Protein AF-A0A920CSR7-F1 (afdb_monomer)

Secondary structure (DSSP, 8-state):
---HHHHHHHHHHHT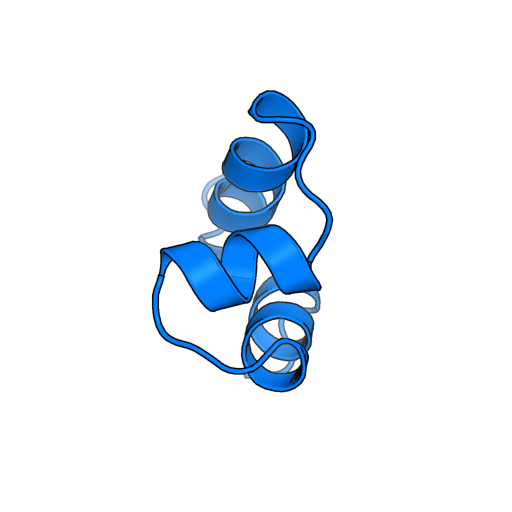T--HHHHHHHTT--HHHHHHHHHT--

Radius of gyration: 9.52 Å; Cα contacts (8 Å, |Δi|>4): 29; chains: 1; bounding box: 21×20×23 Å

Organism: NCBI:txid116718

InterPro domains:
  IPR001387 Cro/C1-type, helix-turn-helix domain [PF12844] (7-41)
  IPR001387 Cro/C1-type, helix-turn-helix domain [PS50943] (8-37)
  IPR001387 Cro/C1-type, helix-turn-helix domain [cd00093] (7-40)
  IPR010982 Lambda repressor-like, DNA-binding domain superfamily [G3DSA:1.10.260.40] (2-41)
  IPR010982 Lambda repressor-like, DNA-binding domain superfamily [SSF47413] (3-40)

pLDDT: mean 90.76, std 11.29, range [52.72, 97.88]

Solvent-accessible surface area (backbone atoms only — not comparable to full-atom values): 2452 Å² total; per-residue (Å²): 143,81,55,67,37,57,53,55,49,46,57,36,54,77,68,71,43,53,64,58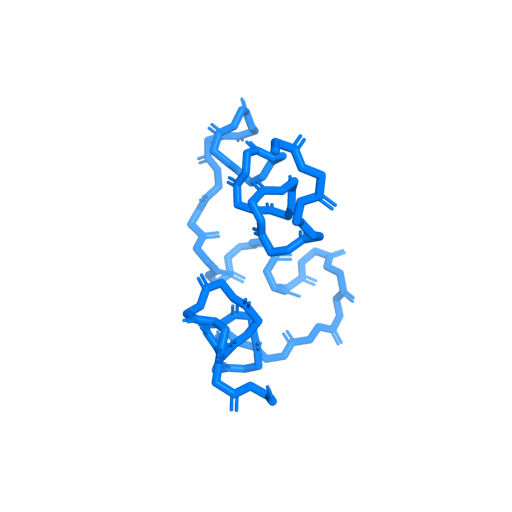,58,46,16,56,74,72,75,47,52,44,65,60,49,50,34,47,59,69,61,74,120

Nearest PDB structures (foldseek):
  5j9i-assembly2_C  TM=9.459E-01  e=2.884E-01  Vibrio cholerae
  3eus-assembly1_B  TM=9.009E-01  e=2.350E-01  Ruegeria pomeroyi
  4pu8-assembly1_B  TM=9.553E-01  e=3.540E-01  Shewanella oneidensis MR-1
  6cf1-assembly1_B  TM=8.510E-01  e=3.088E-01  Proteus vulgaris
  6cf1-assembly1_A  TM=8.629E-01  e=3.790E-01  Proteus vulgaris

Structure (mmCIF, N/CA/C/O backbone):
data_AF-A0A920CSR7-F1
#
_entry.id   AF-A0A920CSR7-F1
#
loop_
_atom_site.group_PDB
_atom_site.id
_atom_site.type_symbol
_atom_site.label_atom_id
_atom_site.label_alt_id
_atom_site.label_comp_id
_atom_site.label_asym_id
_atom_site.label_entity_id
_atom_site.label_seq_id
_atom_site.pdbx_PDB_ins_code
_atom_site.Cartn_x
_atom_site.Cartn_y
_atom_site.Cartn_z
_atom_site.occupancy
_atom_site.B_iso_or_equiv
_atom_site.auth_seq_id
_atom_site.auth_comp_id
_atom_site.auth_asym_id
_atom_site.auth_atom_id
_atom_site.pdbx_PDB_model_num
ATOM 1 N N . MET A 1 1 ? 0.942 9.714 -15.628 1.00 52.72 1 MET A N 1
ATOM 2 C CA . MET A 1 1 ? -0.114 9.697 -14.586 1.00 52.72 1 MET A CA 1
ATOM 3 C C . MET A 1 1 ? -0.904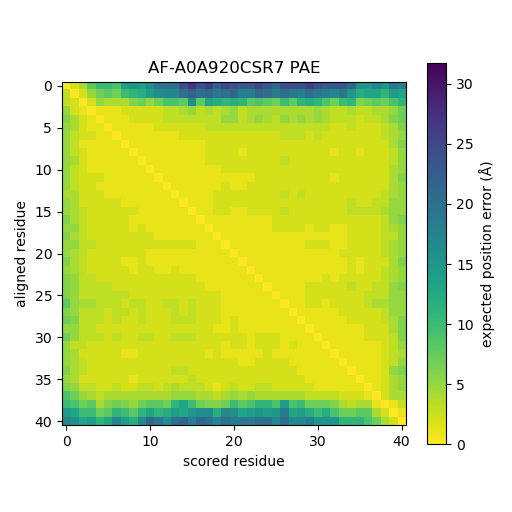 8.373 -14.613 1.00 52.72 1 MET A C 1
ATOM 5 O O . MET A 1 1 ? -2.102 8.367 -14.381 1.00 52.72 1 MET A O 1
ATOM 9 N N . SER A 1 2 ? -0.238 7.242 -14.893 1.00 65.44 2 SER A N 1
ATOM 10 C CA . SER A 1 2 ? -0.848 5.918 -15.146 1.00 65.44 2 SER A CA 1
ATOM 11 C C . SER A 1 2 ? -0.181 4.798 -14.336 1.00 65.44 2 SER A C 1
ATOM 13 O O . SER A 1 2 ? -0.298 3.623 -14.667 1.00 65.44 2 SER A O 1
ATOM 15 N N . ASP A 1 3 ? 0.557 5.159 -13.290 1.00 83.88 3 ASP A N 1
ATOM 16 C CA . ASP A 1 3 ? 1.371 4.215 -12.537 1.00 83.88 3 ASP A CA 1
ATOM 17 C C . ASP A 1 3 ? 0.515 3.516 -11.470 1.00 83.88 3 ASP A C 1
ATOM 19 O O . ASP A 1 3 ? -0.136 4.172 -10.646 1.00 83.88 3 ASP A O 1
ATOM 23 N N . ILE A 1 4 ? 0.475 2.182 -11.510 1.00 87.19 4 ILE A N 1
ATOM 24 C CA . ILE A 1 4 ? -0.395 1.369 -10.655 1.00 87.19 4 ILE A CA 1
ATOM 25 C C . ILE A 1 4 ? -0.092 1.601 -9.172 1.00 87.19 4 ILE A C 1
ATOM 27 O O . ILE A 1 4 ? -1.024 1.693 -8.374 1.00 87.19 4 ILE A O 1
ATOM 31 N N . ARG A 1 5 ? 1.178 1.850 -8.815 1.00 88.81 5 ARG A N 1
ATOM 32 C CA . ARG A 1 5 ? 1.570 2.191 -7.437 1.00 88.81 5 ARG A CA 1
ATOM 33 C C . ARG A 1 5 ? 0.888 3.458 -6.936 1.00 88.81 5 ARG A C 1
ATOM 35 O O . ARG A 1 5 ? 0.500 3.550 -5.774 1.00 88.81 5 ARG A O 1
ATOM 42 N N . PHE A 1 6 ? 0.714 4.438 -7.823 1.00 91.44 6 PHE A N 1
ATOM 43 C CA . PHE A 1 6 ? 0.109 5.717 -7.478 1.00 91.44 6 PHE A CA 1
ATOM 44 C C . PHE A 1 6 ? -1.388 5.543 -7.239 1.00 91.44 6 PHE A C 1
ATOM 46 O O . PHE A 1 6 ? -1.916 6.071 -6.267 1.00 91.44 6 PHE A O 1
ATOM 53 N N . ARG A 1 7 ? -2.054 4.726 -8.065 1.00 92.62 7 ARG A N 1
ATOM 54 C CA . ARG A 1 7 ? -3.472 4.375 -7.893 1.00 92.62 7 ARG A CA 1
ATOM 55 C C . ARG A 1 7 ? -3.712 3.634 -6.579 1.00 92.62 7 ARG A C 1
ATOM 57 O O . ARG A 1 7 ? -4.618 4.001 -5.841 1.00 92.62 7 ARG A O 1
ATOM 64 N N . VAL A 1 8 ? -2.867 2.652 -6.263 1.00 93.62 8 VAL A N 1
ATOM 65 C CA . VAL A 1 8 ? -2.917 1.904 -4.995 1.00 93.62 8 VAL A CA 1
ATOM 66 C C . VAL A 1 8 ? -2.781 2.859 -3.803 1.00 93.62 8 VAL A C 1
ATOM 68 O O . VAL A 1 8 ? -3.614 2.848 -2.895 1.00 93.62 8 VAL A O 1
ATOM 71 N N . LYS A 1 9 ? -1.792 3.760 -3.848 1.00 94.50 9 LYS A N 1
ATOM 72 C CA . LYS A 1 9 ? -1.570 4.765 -2.802 1.00 94.50 9 LYS A CA 1
ATOM 73 C C . LYS A 1 9 ? -2.731 5.756 -2.671 1.00 94.50 9 LYS A C 1
ATOM 75 O O . LYS A 1 9 ? -3.099 6.103 -1.549 1.00 94.50 9 LYS A O 1
ATOM 80 N N . CYS A 1 10 ? -3.308 6.206 -3.786 1.00 95.38 10 CYS A N 1
ATOM 81 C CA . CYS A 1 10 ? -4.468 7.100 -3.801 1.00 95.38 10 CYS A CA 1
ATOM 82 C C . CYS A 1 10 ? -5.683 6.447 -3.144 1.00 95.38 10 CYS A C 1
ATOM 84 O O . CYS A 1 10 ? -6.197 7.007 -2.182 1.00 95.38 10 CYS A O 1
ATOM 86 N N . ILE A 1 11 ? 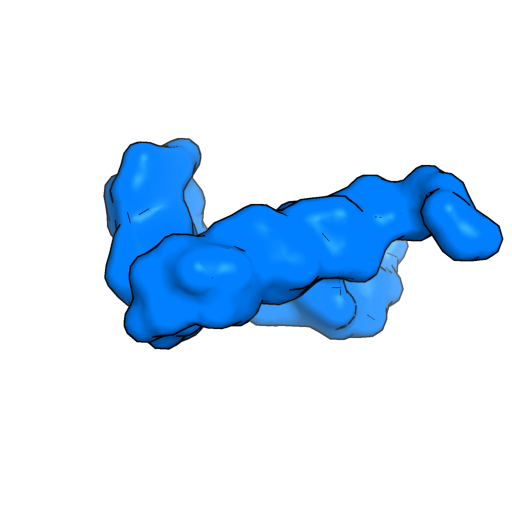-6.060 5.235 -3.564 1.00 95.50 11 ILE A N 1
ATOM 87 C CA . ILE A 1 11 ? -7.204 4.502 -2.998 1.00 95.50 11 ILE A CA 1
ATOM 88 C C . ILE A 1 11 ? -7.055 4.363 -1.480 1.00 95.50 11 ILE A C 1
ATOM 90 O O . ILE A 1 11 ? -7.980 4.668 -0.726 1.00 95.50 11 ILE A O 1
ATOM 94 N N . ARG A 1 12 ? -5.869 3.976 -0.997 1.00 97.12 12 ARG A N 1
ATOM 95 C CA . ARG A 1 12 ? -5.610 3.877 0.444 1.00 97.12 12 ARG A CA 1
ATOM 96 C C . ARG A 1 12 ? -5.822 5.209 1.169 1.00 97.12 12 ARG A C 1
ATOM 98 O O . ARG A 1 12 ? -6.410 5.244 2.251 1.00 97.12 12 ARG A O 1
ATOM 105 N N . LYS A 1 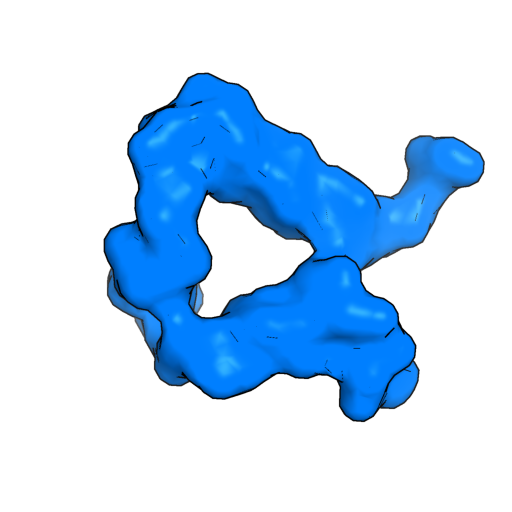13 ? -5.294 6.297 0.602 1.00 96.56 13 LYS A N 1
ATOM 1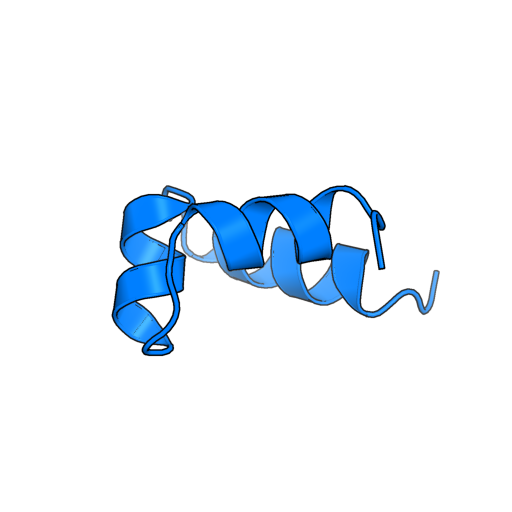06 C CA . LYS A 1 13 ? -5.354 7.638 1.197 1.00 96.56 13 LYS A CA 1
ATOM 107 C C . LYS A 1 13 ? -6.764 8.223 1.171 1.00 96.56 13 LYS A C 1
ATOM 109 O O . LYS A 1 13 ? -7.165 8.811 2.171 1.00 96.56 13 LYS A O 1
ATOM 114 N N . GLU A 1 14 ? -7.516 8.015 0.096 1.00 97.38 14 GLU A N 1
ATOM 115 C CA . GLU A 1 14 ? -8.927 8.411 -0.027 1.00 97.38 14 GLU A CA 1
ATOM 116 C C . GLU A 1 14 ? -9.793 7.728 1.035 1.00 97.38 14 GLU A C 1
ATOM 118 O O . GLU A 1 14 ? -10.649 8.363 1.648 1.00 97.38 14 GLU A O 1
ATOM 123 N N . ASN A 1 15 ? -9.485 6.468 1.348 1.00 96.94 15 ASN A N 1
ATOM 124 C CA . AS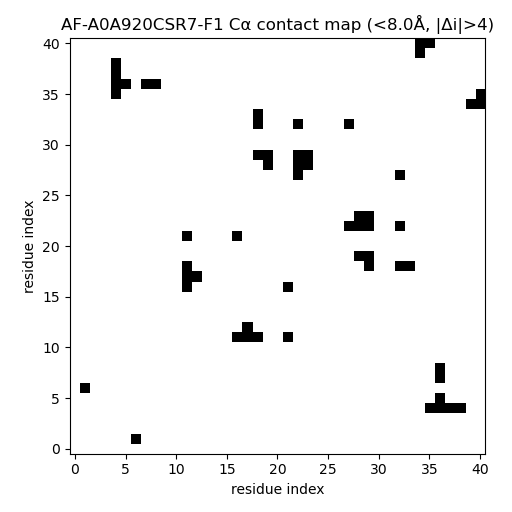N A 1 15 ? -10.142 5.712 2.413 1.00 96.94 15 ASN A CA 1
ATOM 125 C C . ASN A 1 15 ? -9.571 5.990 3.818 1.00 96.94 15 ASN A C 1
ATOM 127 O O . ASN A 1 15 ? -9.995 5.367 4.787 1.00 96.94 15 ASN A O 1
ATOM 131 N N . LYS A 1 16 ? -8.617 6.924 3.959 1.00 97.56 16 LYS A N 1
ATOM 132 C CA . LYS A 1 16 ? -7.971 7.299 5.234 1.00 97.56 16 LYS A CA 1
ATOM 133 C C . LYS A 1 16 ? -7.337 6.116 5.985 1.00 97.56 16 LYS A C 1
ATOM 135 O O . LYS A 1 16 ? -7.238 6.140 7.210 1.00 97.56 16 LYS A O 1
ATOM 140 N N . LEU A 1 17 ? -6.865 5.104 5.258 1.00 97.50 17 LEU A N 1
ATOM 141 C CA . LEU A 1 17 ? -6.277 3.900 5.841 1.00 97.50 17 LEU A CA 1
ATOM 142 C C . LEU A 1 17 ? -4.760 4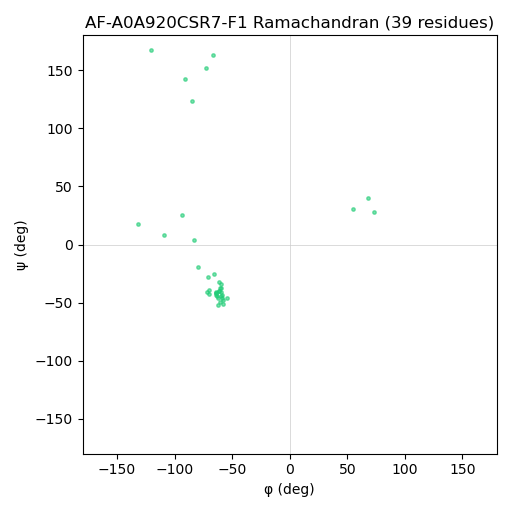.037 6.028 1.00 97.50 17 LEU A C 1
ATOM 144 O O . LEU A 1 17 ? -4.025 4.573 5.180 1.00 97.50 17 LEU A O 1
ATOM 148 N N . SER A 1 18 ? -4.259 3.482 7.129 1.00 97.25 18 SER A N 1
ATOM 149 C CA . SER A 1 18 ? -2.834 3.187 7.269 1.00 97.25 18 SER A CA 1
ATOM 150 C C . SER A 1 18 ? -2.419 2.088 6.282 1.00 97.25 18 SER A C 1
ATOM 152 O O . SER A 1 18 ? -3.258 1.372 5.731 1.00 97.25 18 SER A O 1
ATOM 154 N N . GLN A 1 19 ? -1.115 1.942 6.031 1.00 96.25 19 GLN A N 1
ATOM 155 C CA . GLN A 1 19 ? -0.634 0.841 5.191 1.00 96.25 19 GLN A CA 1
ATOM 156 C C . GLN A 1 19 ? -0.987 -0.520 5.804 1.00 96.25 19 GLN A C 1
ATOM 158 O O . GLN A 1 19 ? -1.439 -1.398 5.084 1.00 96.25 19 GLN A O 1
ATOM 163 N N . SER A 1 20 ? -0.876 -0.684 7.124 1.00 97.38 20 SER A N 1
ATOM 164 C CA . SER A 1 20 ? -1.233 -1.942 7.788 1.00 97.38 20 SER A CA 1
ATOM 165 C C . SER A 1 20 ? -2.717 -2.278 7.633 1.00 97.38 20 SER A C 1
ATOM 167 O O . SER A 1 20 ? -3.048 -3.409 7.295 1.00 97.38 20 SER A O 1
ATOM 169 N N . GLN A 1 21 ? -3.605 -1.293 7.814 1.00 97.88 21 GLN A N 1
ATOM 170 C CA . GLN A 1 21 ? -5.052 -1.486 7.660 1.00 97.88 21 GLN A CA 1
ATOM 171 C C . GLN A 1 21 ? -5.423 -1.853 6.222 1.00 97.88 21 GLN A C 1
ATOM 173 O O . GLN A 1 21 ? -6.215 -2.762 5.989 1.00 97.88 21 GLN A O 1
ATOM 178 N N . PHE A 1 22 ? -4.831 -1.163 5.248 1.00 97.81 22 PHE A N 1
ATOM 179 C CA . PHE A 1 22 ? -5.109 -1.438 3.846 1.00 97.81 22 PHE A CA 1
ATOM 180 C C . PHE A 1 22 ? -4.532 -2.785 3.397 1.00 97.81 22 PHE A C 1
ATOM 182 O O . PHE A 1 22 ? -5.231 -3.553 2.745 1.00 97.81 22 PHE A O 1
ATOM 189 N N . ALA A 1 23 ? -3.308 -3.117 3.810 1.00 97.25 23 ALA A N 1
ATOM 190 C CA . ALA A 1 23 ? -2.681 -4.405 3.525 1.00 97.25 23 ALA A CA 1
ATOM 191 C C . ALA A 1 23 ? -3.506 -5.569 4.093 1.00 97.25 23 ALA A C 1
ATOM 193 O O . ALA A 1 23 ? -3.801 -6.524 3.377 1.00 97.25 23 ALA A O 1
ATOM 194 N N . GLN A 1 24 ? -3.976 -5.431 5.337 1.00 97.62 24 GLN A N 1
ATOM 195 C CA . GLN A 1 24 ? -4.887 -6.387 5.959 1.00 97.62 24 GLN A CA 1
ATOM 196 C C . GLN A 1 24 ? -6.197 -6.532 5.168 1.00 97.62 24 GLN A C 1
ATOM 198 O O . GLN A 1 24 ? -6.664 -7.650 4.975 1.00 97.62 24 GLN A O 1
ATOM 203 N N . SER A 1 25 ? -6.763 -5.429 4.663 1.00 96.25 25 SER A N 1
ATOM 204 C CA . SER A 1 25 ? -8.025 -5.449 3.904 1.00 96.25 25 SER A CA 1
ATOM 205 C C . SER A 1 25 ? -7.944 -6.178 2.558 1.00 96.25 25 SER A C 1
ATOM 207 O O . SER A 1 25 ? -8.957 -6.679 2.079 1.00 96.25 25 SER A O 1
ATOM 209 N N . ILE A 1 26 ? -6.749 -6.265 1.962 1.00 94.62 26 ILE A N 1
ATOM 210 C CA . ILE A 1 26 ? -6.510 -6.936 0.673 1.00 94.62 26 ILE A CA 1
ATOM 211 C C . ILE A 1 26 ? -5.717 -8.245 0.822 1.00 94.62 26 ILE A C 1
ATOM 213 O O . ILE A 1 26 ? -5.315 -8.834 -0.178 1.00 94.62 26 ILE A O 1
ATOM 217 N N . GLY A 1 27 ? -5.487 -8.704 2.058 1.00 96.50 27 GLY A N 1
ATOM 218 C CA . GLY A 1 27 ? -4.865 -10.000 2.342 1.00 96.50 27 GLY A CA 1
ATOM 219 C C . GLY A 1 27 ? -3.359 -10.081 2.073 1.00 96.50 27 GLY A C 1
ATOM 220 O O . GLY A 1 27 ? -2.863 -11.165 1.773 1.00 96.50 27 GLY A O 1
ATOM 221 N N . ILE A 1 28 ? -2.620 -8.970 2.173 1.00 96.00 28 ILE A N 1
ATOM 222 C CA . ILE A 1 28 ? -1.155 -8.946 2.009 1.00 96.00 28 ILE A CA 1
ATOM 223 C C . ILE A 1 28 ? -0.444 -8.426 3.264 1.00 96.00 28 ILE A C 1
ATOM 225 O O . ILE A 1 28 ? -1.056 -7.842 4.159 1.00 96.00 28 ILE A O 1
ATOM 229 N N . SER A 1 29 ? 0.878 -8.604 3.324 1.00 97.12 29 SER A N 1
ATOM 230 C CA . SER A 1 29 ? 1.700 -8.007 4.380 1.00 97.12 29 SER A CA 1
ATOM 231 C C . SER A 1 29 ? 1.845 -6.488 4.183 1.00 97.12 29 SER A C 1
ATOM 233 O O . SER A 1 29 ? 1.837 -5.981 3.057 1.00 97.12 29 SER A O 1
ATOM 235 N N . GLN A 1 30 ? 2.032 -5.739 5.275 1.00 96.62 30 GLN A N 1
ATOM 236 C CA . GLN A 1 30 ? 2.320 -4.301 5.187 1.00 96.62 30 GLN A CA 1
ATOM 237 C C . GLN A 1 30 ? 3.637 -4.021 4.439 1.00 96.62 30 GLN A C 1
ATOM 239 O O . GLN A 1 30 ? 3.717 -3.024 3.720 1.00 96.62 30 GLN A O 1
ATOM 244 N N . GLY A 1 31 ? 4.628 -4.914 4.552 1.00 95.62 31 GLY A N 1
ATOM 245 C CA . GLY A 1 31 ? 5.887 -4.834 3.808 1.00 95.62 31 GLY A CA 1
ATOM 246 C C . GLY A 1 31 ? 5.671 -4.892 2.295 1.00 95.62 31 GLY A C 1
ATOM 247 O O . GLY A 1 31 ? 6.109 -3.983 1.592 1.00 95.62 31 GLY A O 1
ATOM 248 N N . ASN A 1 32 ? 4.889 -5.867 1.811 1.00 95.00 32 ASN A N 1
ATOM 249 C CA . ASN A 1 32 ? 4.546 -5.990 0.388 1.00 95.00 32 ASN A CA 1
ATOM 250 C C . ASN A 1 32 ? 3.838 -4.727 -0.121 1.00 95.00 32 ASN A C 1
ATOM 252 O O . ASN A 1 32 ? 4.164 -4.217 -1.190 1.00 95.00 32 ASN A O 1
ATOM 256 N N . LEU A 1 33 ? 2.891 -4.181 0.654 1.00 95.50 33 LEU A N 1
ATOM 257 C CA . LEU A 1 33 ? 2.230 -2.926 0.290 1.00 95.50 33 LEU A CA 1
ATOM 258 C C . LEU A 1 33 ? 3.226 -1.759 0.204 1.00 95.50 33 LEU A C 1
ATOM 260 O O . LEU A 1 33 ? 3.120 -0.924 -0.694 1.00 95.50 33 LEU A O 1
ATOM 264 N N . SER A 1 34 ? 4.191 -1.688 1.123 1.00 94.38 34 SER A N 1
ATOM 265 C CA . SER A 1 34 ? 5.221 -0.651 1.098 1.00 94.38 34 SER A CA 1
ATOM 266 C C . SER A 1 34 ? 6.105 -0.752 -0.145 1.00 94.38 34 SER A C 1
ATOM 268 O O . SER A 1 34 ? 6.406 0.275 -0.749 1.00 94.38 34 SER A O 1
ATOM 270 N N . GLU A 1 35 ? 6.499 -1.958 -0.553 1.00 93.44 35 GLU A N 1
ATOM 271 C CA . GLU A 1 35 ? 7.288 -2.181 -1.772 1.00 93.44 35 GLU A CA 1
ATOM 272 C C . GLU A 1 35 ? 6.514 -1.785 -3.034 1.00 93.44 35 GLU A C 1
ATOM 274 O O . GLU A 1 35 ? 7.063 -1.086 -3.892 1.00 93.44 35 GLU A O 1
ATOM 279 N N . ILE A 1 36 ? 5.221 -2.130 -3.099 1.00 91.56 36 ILE A N 1
ATOM 280 C CA . ILE A 1 36 ? 4.310 -1.695 -4.166 1.00 91.56 36 ILE A CA 1
ATOM 281 C C . ILE A 1 36 ? 4.260 -0.163 -4.223 1.00 91.56 36 ILE A C 1
ATOM 283 O O . ILE A 1 36 ? 4.467 0.417 -5.286 1.00 91.56 36 ILE A O 1
ATOM 287 N N . GLU A 1 37 ? 4.027 0.515 -3.093 1.00 90.38 37 GLU A N 1
ATOM 288 C CA . GLU A 1 37 ? 3.904 1.980 -3.049 1.00 90.38 37 GLU A CA 1
ATOM 289 C C . GLU A 1 37 ? 5.235 2.720 -3.279 1.00 90.38 37 GLU A C 1
ATOM 291 O O . GLU A 1 37 ? 5.221 3.853 -3.770 1.00 90.38 37 GLU A O 1
ATOM 296 N N . MET A 1 38 ? 6.375 2.110 -2.941 1.00 86.75 38 MET A N 1
ATOM 297 C CA . MET A 1 38 ? 7.710 2.646 -3.232 1.00 86.75 38 MET A CA 1
ATOM 298 C C . MET A 1 38 ? 8.147 2.399 -4.681 1.00 86.75 38 MET A C 1
ATOM 300 O O . MET A 1 38 ? 9.032 3.102 -5.168 1.00 86.75 38 MET A O 1
ATOM 304 N N . GLY A 1 39 ? 7.525 1.449 -5.385 1.00 74.75 39 GLY A N 1
ATOM 305 C CA . GLY A 1 39 ? 7.983 0.992 -6.698 1.00 74.75 39 GLY A CA 1
ATOM 306 C C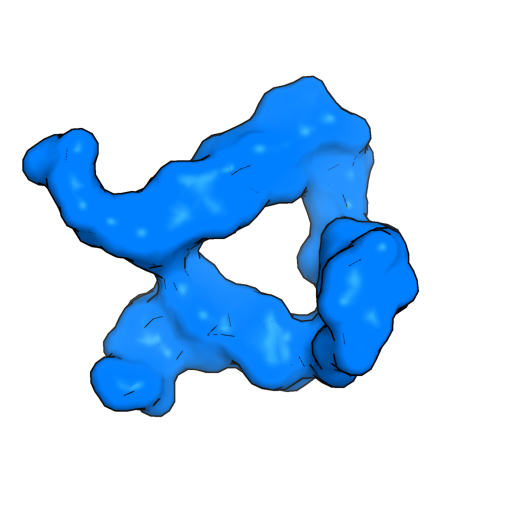 . GLY A 1 39 ? 9.310 0.238 -6.615 1.00 74.75 39 GLY A C 1
ATOM 307 O O . GLY A 1 39 ? 10.184 0.466 -7.443 1.00 74.75 39 GLY A O 1
ATOM 308 N N . LYS A 1 40 ? 9.480 -0.594 -5.579 1.00 67.00 40 LYS A N 1
ATOM 309 C CA . LYS A 1 40 ? 10.656 -1.461 -5.379 1.00 67.00 40 LYS A CA 1
ATOM 310 C C . LYS A 1 40 ? 10.470 -2.882 -5.942 1.00 67.00 40 LYS A C 1
ATOM 312 O O . LYS A 1 40 ? 11.127 -3.807 -5.478 1.00 67.00 40 LYS A O 1
ATOM 317 N N . PHE A 1 41 ? 9.599 -3.030 -6.935 1.00 54.06 41 PHE A N 1
ATOM 318 C CA . PHE A 1 41 ? 9.471 -4.248 -7.734 1.00 54.06 41 PHE A CA 1
ATOM 319 C C . PHE A 1 41 ? 10.153 -4.065 -9.085 1.00 54.06 41 PHE A C 1
ATOM 321 O O . PHE A 1 41 ? 10.001 -2.959 -9.656 1.00 54.06 41 PHE A O 1
#

Foldseek 3Di:
DPQVLVVLVVVCVVVVHDLCRSCVVVVHHSVVNVCSNVVVD

Mean predicted aligned error: 3.62 Å

Sequence (41 aa):
MSDIRFRVKCIRKENKLSQSQFAQSIGISQGNLSEIEMGKF